Protein AF-A0A3N5QQC7-F1 (afdb_monomer)

pLDDT: mean 82.36, std 19.09, range [36.53, 98.62]

Solvent-accessible surface area (backbone atoms only — not comparable to full-atom values): 7250 Å² total; per-residue (Å²): 137,88,84,80,85,82,81,82,79,80,77,78,78,74,80,71,78,90,60,62,45,80,42,83,47,74,48,78,56,96,93,36,83,43,46,31,35,37,33,32,22,87,81,72,51,94,92,49,96,62,56,75,45,81,44,79,52,59,81,58,32,30,29,72,60,38,50,72,71,66,46,50,58,66,49,16,54,74,70,60,29,33,35,33,22,44,41,56,36,55,63,90,72,36,16,22,70,58,83,83,83,69,95,49,96,64,33,58,84,89,61,72,76,85,117

Mean predicted aligned error: 9.93 Å

Foldseek 3Di:
DDDDDDDDDPDDPPPDDDAAAWDWDWDDDPNDIWIKIKHAANPDDPVDDAAEDEFEDAFQAFRVVSCVVPVVNVVCNVVVHMYIYTFAAAPDGGHDADPPDDPDPGHDPPDHPDD

Secondary structure (DSSP, 8-state):
-PPP---------------SEEEEEEEEETTEEEEEEEEE-TT--TTS---EEEE-PPTTB-HHHHHHHH-HHHHHHHHT-EEEEE--EEETTEEE---SS---TTS-TT--S--

Nearest PDB structures (foldseek):
  9byu-assembly1_A  TM=8.216E-01  e=1.543E-05  Lihuaxuella thermophila
  8daj-assembly1_A  TM=8.256E-01  e=9.706E-05  Lihuaxuella thermophila
  7z2v-assembly1_B  TM=7.321E-01  e=5.217E-03  Lentilactobacillus buchneri
  8jh9-assembly1_A  TM=7.310E-01  e=7.088E-03  Sodiomyces alcalophilus
  4ypv-assembly1_A  TM=7.144E-01  e=1.089E-02  Parvibaculum

Sequence (115 aa):
MSTFPSLLLMAAVASGSLSAGDQMRKISVDGRERSFLVHVPPHYDAGKPTPVVLVFHGAGMNAATTVAFTKMSAKSDEAGFIAVYANGTGLGRFLTFNGGGRKGETSAAGVDDVN

Radius of gyration: 18.57 Å; Cα contacts (8 Å, |Δi|>4): 181; chains: 1; bounding box: 50×53×41 Å

Structure (mmCIF, N/CA/C/O backbone):
data_AF-A0A3N5QQC7-F1
#
_entry.id   AF-A0A3N5QQC7-F1
#
loop_
_atom_site.group_PDB
_atom_site.id
_atom_site.type_symbol
_atom_site.label_atom_id
_atom_site.label_alt_id
_atom_site.label_comp_id
_atom_site.label_asym_id
_atom_site.label_entity_id
_atom_site.label_seq_id
_atom_site.pdbx_PDB_ins_code
_atom_site.Cartn_x
_atom_site.Cartn_y
_atom_site.Cartn_z
_atom_site.occupancy
_atom_site.B_iso_or_equiv
_atom_site.auth_seq_id
_atom_site.auth_comp_id
_atom_site.auth_asym_id
_atom_site.auth_atom_id
_atom_site.pdbx_PDB_model_num
ATOM 1 N N . MET A 1 1 ? 38.491 -41.126 12.322 1.00 48.03 1 MET A N 1
ATOM 2 C CA . MET A 1 1 ? 37.241 -40.772 11.615 1.00 48.03 1 MET A CA 1
ATOM 3 C C . MET A 1 1 ? 36.575 -39.684 12.442 1.00 48.03 1 MET A C 1
ATOM 5 O O . MET A 1 1 ? 36.126 -39.983 13.537 1.00 48.03 1 MET A O 1
ATOM 9 N N . SER A 1 2 ? 36.677 -38.420 12.021 1.00 36.53 2 SER A N 1
ATOM 10 C CA . SER A 1 2 ? 36.222 -37.267 12.814 1.00 36.53 2 SER A CA 1
ATOM 11 C C . SER A 1 2 ? 34.807 -36.877 12.392 1.00 36.53 2 SER A C 1
ATOM 13 O O . SER A 1 2 ? 34.574 -36.593 11.218 1.00 36.53 2 SER A O 1
ATOM 15 N N . THR A 1 3 ? 33.868 -36.905 13.332 1.00 48.69 3 THR A N 1
ATOM 16 C CA . THR A 1 3 ? 32.480 -36.465 13.163 1.00 48.69 3 THR A CA 1
ATOM 17 C C . THR A 1 3 ? 32.368 -34.985 13.526 1.00 48.69 3 THR A C 1
ATOM 19 O O . THR A 1 3 ? 32.628 -34.617 14.669 1.00 48.69 3 THR A O 1
ATOM 22 N N . PHE A 1 4 ? 31.960 -34.138 12.581 1.00 46.75 4 PHE A N 1
ATOM 23 C CA . PHE A 1 4 ? 31.556 -32.757 12.862 1.00 46.75 4 PHE A CA 1
ATOM 24 C C . PHE A 1 4 ? 30.054 -32.730 13.187 1.00 46.75 4 PHE A C 1
ATOM 26 O O . PHE A 1 4 ? 29.269 -33.210 12.366 1.00 46.75 4 PHE A O 1
ATOM 33 N N . PRO A 1 5 ? 29.610 -32.185 14.334 1.00 55.81 5 PRO A N 1
ATOM 34 C CA . PRO A 1 5 ? 28.192 -31.987 14.568 1.00 55.81 5 PRO A CA 1
ATOM 35 C C . PRO A 1 5 ? 27.742 -30.761 13.768 1.00 55.81 5 PRO A C 1
ATOM 37 O O . PRO A 1 5 ? 28.199 -29.641 13.993 1.00 55.81 5 PRO A O 1
ATOM 40 N N . SER A 1 6 ? 26.856 -30.985 12.802 1.00 54.34 6 SER A N 1
ATOM 41 C CA . SER A 1 6 ? 26.202 -29.915 12.057 1.00 54.34 6 SER A CA 1
ATOM 42 C C . SER A 1 6 ? 25.160 -29.265 12.967 1.00 54.34 6 SER A C 1
ATOM 44 O O . SER A 1 6 ? 24.132 -29.868 13.272 1.00 54.34 6 SER A O 1
ATOM 46 N N . LEU A 1 7 ? 25.434 -28.047 13.434 1.00 49.53 7 LEU A N 1
ATOM 47 C CA . LEU A 1 7 ? 24.483 -27.252 14.204 1.00 49.53 7 LEU A CA 1
ATOM 48 C C . LEU A 1 7 ? 23.528 -26.560 13.222 1.00 49.53 7 LEU A C 1
ATOM 50 O O . LEU A 1 7 ? 23.900 -25.601 12.547 1.00 49.53 7 LEU A O 1
ATOM 54 N N . LEU A 1 8 ? 22.305 -27.075 13.104 1.00 51.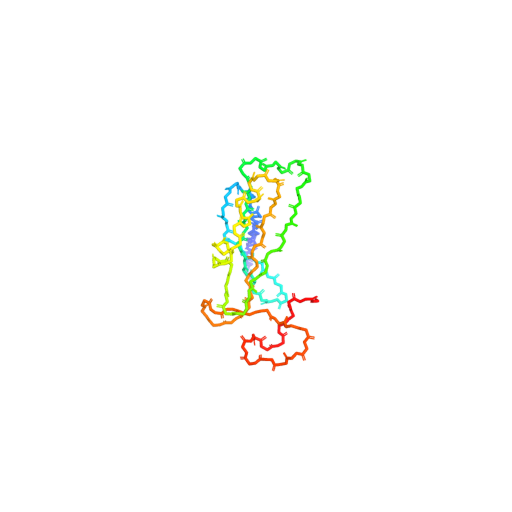56 8 LEU A N 1
ATOM 55 C CA . LEU A 1 8 ? 21.254 -26.449 12.307 1.00 51.56 8 LEU A CA 1
ATOM 56 C C . LEU A 1 8 ? 20.662 -25.277 13.103 1.00 51.56 8 LEU A C 1
ATOM 58 O O . LEU A 1 8 ? 19.917 -25.479 14.060 1.00 51.56 8 LEU A O 1
ATOM 62 N N . LEU A 1 9 ? 21.003 -24.047 12.719 1.00 47.34 9 LEU A N 1
ATOM 63 C CA . LEU A 1 9 ? 20.392 -22.844 13.278 1.00 47.34 9 LEU A CA 1
ATOM 64 C C . LEU A 1 9 ? 19.033 -22.621 12.594 1.00 47.34 9 LEU A C 1
ATOM 66 O O . LEU A 1 9 ? 18.961 -22.105 11.481 1.00 47.34 9 LEU A O 1
ATOM 70 N N . MET A 1 10 ? 17.946 -23.031 13.247 1.00 48.47 10 MET A N 1
ATOM 71 C CA . MET A 1 10 ? 16.591 -22.636 12.853 1.00 48.47 10 MET A CA 1
ATOM 72 C C . MET A 1 10 ? 16.387 -21.165 13.227 1.00 48.47 10 MET A C 1
ATOM 74 O O . MET A 1 10 ? 16.095 -20.838 14.376 1.00 48.47 10 MET A O 1
ATOM 78 N N . ALA A 1 11 ? 16.563 -20.263 12.263 1.00 53.09 11 ALA A N 1
ATOM 79 C CA . ALA A 1 11 ? 16.121 -18.885 12.411 1.00 53.09 11 ALA A CA 1
ATOM 80 C C . ALA A 1 11 ? 14.586 -18.865 12.380 1.00 53.09 11 ALA A C 1
ATOM 82 O O . ALA A 1 11 ? 13.971 -19.064 11.333 1.00 53.09 11 ALA A O 1
ATOM 83 N N . ALA A 1 12 ? 13.959 -18.644 13.536 1.00 51.16 12 ALA A N 1
ATOM 84 C CA . ALA A 1 12 ? 12.540 -18.332 13.596 1.00 51.16 12 ALA A CA 1
ATOM 85 C C . ALA A 1 12 ? 12.310 -17.003 12.863 1.00 51.16 12 ALA A C 1
ATOM 87 O O . ALA A 1 12 ? 12.774 -15.949 13.302 1.00 51.16 12 ALA A O 1
ATOM 88 N N . VAL A 1 13 ? 11.612 -17.047 11.729 1.00 48.19 13 VAL A N 1
ATOM 89 C CA . VAL A 1 13 ? 11.155 -15.835 11.048 1.00 48.19 13 VAL A CA 1
ATOM 90 C C . VAL A 1 13 ? 10.025 -15.265 11.894 1.00 48.19 13 VAL A C 1
ATOM 92 O O . VAL A 1 13 ? 8.892 -15.736 11.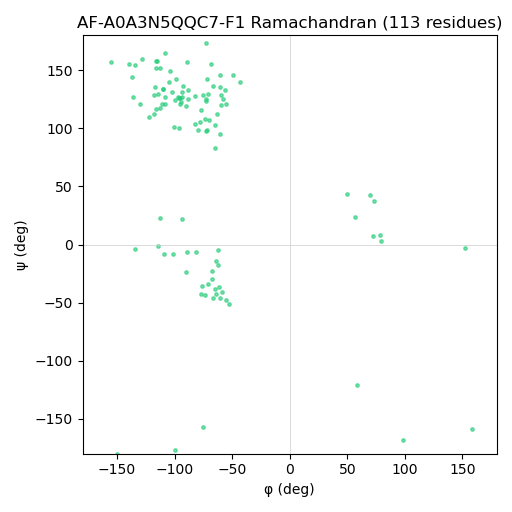838 1.00 48.19 13 VAL A O 1
ATOM 95 N N . ALA A 1 14 ? 10.334 -14.277 12.730 1.00 48.16 14 ALA A N 1
ATOM 96 C CA . ALA A 1 14 ? 9.306 -13.514 13.413 1.00 48.16 14 ALA A CA 1
ATOM 97 C C . ALA A 1 14 ? 8.511 -12.740 12.352 1.00 48.16 14 ALA A C 1
ATOM 99 O O . ALA A 1 14 ? 8.971 -11.722 11.830 1.00 48.16 14 ALA A O 1
ATOM 100 N N . SER A 1 15 ? 7.316 -13.220 12.011 1.00 56.34 15 SER A N 1
ATOM 101 C CA . SER A 1 15 ? 6.311 -12.407 11.332 1.00 56.34 15 SER A CA 1
ATOM 102 C C . SER A 1 15 ? 5.983 -11.236 12.258 1.00 56.34 15 SER A C 1
ATOM 104 O O . SER A 1 15 ? 5.226 -11.381 13.213 1.00 56.34 15 SER A O 1
ATOM 106 N N . GLY A 1 16 ? 6.645 -10.095 12.048 1.00 61.97 16 GLY A N 1
ATOM 107 C CA . GLY A 1 16 ? 6.524 -8.948 12.943 1.00 61.97 16 GLY A CA 1
ATOM 108 C C . GLY A 1 16 ? 5.072 -8.495 13.040 1.00 61.97 16 GLY A C 1
ATOM 109 O O . GLY A 1 16 ? 4.470 -8.204 12.003 1.00 61.97 16 GLY A O 1
ATOM 110 N N . SER A 1 17 ? 4.550 -8.419 14.269 1.00 74.38 17 SER A N 1
ATOM 111 C CA . SER A 1 17 ? 3.214 -7.906 14.587 1.00 74.38 17 SER A CA 1
ATOM 112 C C . SER A 1 17 ? 2.918 -6.627 13.805 1.00 74.38 17 SER A C 1
ATOM 114 O O . SER A 1 17 ? 3.792 -5.771 13.642 1.00 74.38 17 SER A O 1
ATOM 116 N N . LEU A 1 18 ? 1.689 -6.494 13.312 1.00 82.25 18 LEU A N 1
ATOM 117 C CA . LEU A 1 18 ? 1.194 -5.220 12.806 1.00 82.25 18 LEU A CA 1
ATOM 118 C C . LEU A 1 18 ? 0.941 -4.312 14.011 1.00 82.25 18 LEU A C 1
ATOM 120 O O . LEU A 1 18 ? 0.257 -4.704 14.955 1.00 82.25 18 LEU A O 1
ATOM 124 N N . SER A 1 19 ? 1.542 -3.130 13.996 1.00 89.69 19 SER A N 1
ATOM 125 C CA . SER A 1 19 ? 1.286 -2.064 14.963 1.00 89.69 19 SER A CA 1
ATOM 126 C C . SER A 1 19 ? 0.694 -0.881 14.217 1.00 89.69 19 SER A C 1
ATOM 128 O O . SER A 1 19 ? 1.012 -0.703 13.042 1.00 89.69 19 SER A O 1
ATOM 130 N N . ALA A 1 20 ? -0.113 -0.069 14.900 1.00 95.69 20 ALA A N 1
ATOM 131 C CA . ALA A 1 20 ? -0.641 1.170 14.341 1.00 95.69 20 ALA A CA 1
ATOM 132 C C . ALA A 1 20 ? 0.459 2.037 13.697 1.00 95.69 20 ALA A C 1
ATOM 134 O O . ALA A 1 20 ? 1.597 2.077 14.181 1.00 95.69 20 ALA A O 1
ATOM 135 N N . GLY A 1 21 ? 0.093 2.742 12.628 1.00 96.62 21 GLY A N 1
ATOM 136 C CA . GLY A 1 21 ? 0.976 3.590 11.835 1.00 96.62 21 GLY A CA 1
ATOM 137 C C . GLY A 1 21 ? 1.509 2.926 10.566 1.00 96.62 21 GLY A C 1
ATOM 138 O O . GLY A 1 21 ? 1.040 1.872 10.130 1.00 96.62 21 GLY A O 1
ATOM 139 N N . ASP A 1 22 ? 2.495 3.591 9.965 1.00 97.25 22 ASP A N 1
ATOM 140 C CA . ASP A 1 22 ? 3.056 3.227 8.666 1.00 97.25 22 ASP A CA 1
ATOM 141 C C . ASP A 1 22 ? 4.282 2.327 8.822 1.00 97.25 22 ASP A C 1
ATOM 143 O O . ASP A 1 22 ? 5.220 2.634 9.561 1.00 97.25 22 ASP A O 1
ATOM 147 N N . GLN A 1 23 ? 4.312 1.223 8.079 1.00 96.12 23 GLN A N 1
ATOM 148 C CA . GLN A 1 23 ? 5.433 0.291 8.074 1.00 96.12 23 GLN A CA 1
ATOM 149 C C . GLN A 1 23 ? 5.771 -0.126 6.645 1.00 96.12 23 GLN A C 1
ATOM 151 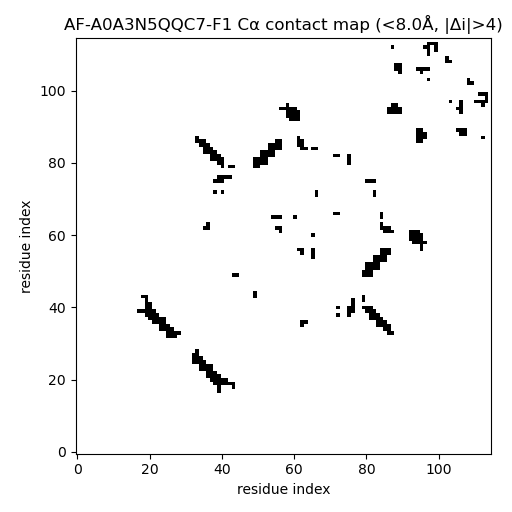O O . GLN A 1 23 ? 4.925 -0.633 5.910 1.00 96.12 23 GLN A O 1
ATOM 156 N N . MET A 1 24 ? 7.039 0.021 6.258 1.00 96.00 24 MET A N 1
ATOM 157 C CA . MET A 1 24 ? 7.534 -0.619 5.042 1.00 96.00 24 MET A CA 1
ATOM 158 C C . MET A 1 24 ? 7.725 -2.110 5.295 1.00 96.00 24 MET A C 1
ATOM 160 O O . MET A 1 24 ? 8.392 -2.520 6.246 1.00 96.00 24 MET A O 1
ATOM 164 N N . ARG A 1 25 ? 7.148 -2.925 4.420 1.00 95.31 25 ARG A N 1
ATOM 165 C CA . ARG A 1 25 ? 7.222 -4.382 4.470 1.00 95.31 25 ARG A CA 1
ATOM 166 C C . ARG A 1 25 ? 7.667 -4.920 3.118 1.00 95.31 25 ARG A C 1
ATOM 168 O O . ARG A 1 25 ? 7.594 -4.243 2.090 1.00 95.31 25 ARG A O 1
ATOM 175 N N . LYS A 1 26 ? 8.176 -6.14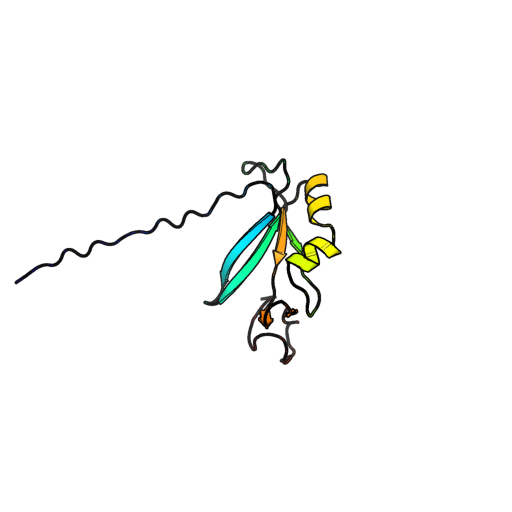6 3.154 1.00 95.00 26 LYS A N 1
ATOM 176 C CA . LYS A 1 26 ? 8.679 -6.872 1.996 1.00 95.00 26 LYS A CA 1
ATOM 177 C C . LYS A 1 26 ? 8.206 -8.315 2.061 1.00 95.00 26 LYS A C 1
ATOM 179 O O . LYS A 1 26 ? 8.144 -8.888 3.147 1.00 95.00 26 LYS A O 1
ATOM 184 N N . ILE A 1 27 ? 7.900 -8.887 0.907 1.00 93.12 27 ILE A N 1
ATOM 185 C CA . ILE A 1 27 ? 7.587 -10.308 0.734 1.00 93.12 27 ILE A CA 1
ATOM 186 C C . ILE A 1 27 ? 8.347 -10.845 -0.475 1.00 93.12 27 ILE A C 1
ATOM 188 O O . ILE A 1 27 ? 8.687 -10.086 -1.381 1.00 93.12 27 ILE A O 1
ATOM 192 N N . SER A 1 28 ? 8.621 -12.146 -0.490 1.00 92.69 28 SER A N 1
ATOM 193 C CA . SER A 1 28 ? 9.149 -12.820 -1.679 1.00 92.69 28 SER A CA 1
ATOM 194 C C . SER A 1 28 ? 8.000 -13.449 -2.457 1.00 92.69 28 SER A C 1
ATOM 196 O O . SER A 1 28 ? 7.237 -14.223 -1.887 1.00 92.69 28 SER A O 1
ATOM 198 N N . VAL A 1 29 ? 7.895 -13.123 -3.744 1.00 87.19 29 VAL A N 1
ATOM 199 C CA . VAL A 1 29 ? 6.937 -13.708 -4.696 1.00 87.19 29 VAL A CA 1
ATOM 200 C C . VAL A 1 29 ? 7.739 -14.132 -5.921 1.00 87.19 29 VAL A C 1
ATOM 202 O O . VAL A 1 29 ? 8.452 -13.306 -6.490 1.00 87.19 29 VAL A O 1
ATOM 205 N N . ASP A 1 30 ? 7.707 -15.420 -6.265 1.00 86.75 30 ASP A N 1
ATOM 206 C CA . ASP A 1 30 ? 8.446 -16.013 -7.394 1.00 86.75 30 ASP A CA 1
ATOM 207 C C . ASP A 1 30 ? 9.938 -15.648 -7.437 1.00 86.75 30 ASP A C 1
ATOM 209 O O . ASP A 1 30 ? 10.505 -15.281 -8.467 1.00 86.75 30 ASP A O 1
ATOM 213 N N . GLY A 1 31 ? 10.591 -15.693 -6.272 1.00 86.94 31 GLY A N 1
ATOM 214 C CA . GLY A 1 31 ? 12.014 -15.363 -6.139 1.00 86.94 31 GLY A CA 1
ATOM 215 C C . GLY A 1 31 ? 12.340 -13.869 -6.266 1.00 86.94 31 GLY A C 1
ATOM 216 O O . GLY A 1 31 ? 13.515 -13.503 -6.279 1.00 86.94 31 GLY A O 1
ATOM 217 N N . ARG A 1 32 ? 11.331 -12.992 -6.331 1.00 83.75 32 ARG A N 1
ATOM 218 C CA . ARG A 1 32 ? 11.489 -11.534 -6.355 1.00 83.75 32 ARG A CA 1
ATOM 219 C C . ARG A 1 32 ? 10.995 -10.909 -5.059 1.00 83.75 32 ARG A C 1
ATOM 221 O O . ARG A 1 32 ? 9.887 -11.174 -4.601 1.00 83.75 32 ARG A O 1
ATOM 228 N N . GLU A 1 33 ? 11.794 -10.003 -4.508 1.00 90.62 33 GLU A N 1
ATOM 229 C CA . GLU A 1 33 ? 11.360 -9.166 -3.395 1.00 90.62 33 GLU A CA 1
ATOM 230 C C . GLU A 1 33 ? 10.357 -8.109 -3.885 1.00 90.62 33 GLU A C 1
ATOM 232 O O . GLU A 1 33 ? 10.644 -7.322 -4.791 1.00 90.62 33 GLU A O 1
ATOM 237 N N . ARG A 1 34 ? 9.172 -8.089 -3.280 1.00 91.38 34 ARG A N 1
ATOM 238 C CA . ARG A 1 34 ? 8.133 -7.075 -3.476 1.00 91.38 34 ARG A CA 1
ATOM 239 C C . ARG A 1 34 ? 8.030 -6.244 -2.214 1.00 91.38 34 ARG A C 1
ATOM 241 O O . ARG A 1 34 ? 8.001 -6.800 -1.120 1.00 91.38 34 ARG A O 1
ATOM 248 N N . SER A 1 35 ? 7.975 -4.925 -2.360 1.00 95.31 35 SER A N 1
ATOM 249 C CA . SER A 1 35 ? 7.850 -4.006 -1.228 1.00 95.31 35 SER A CA 1
ATOM 250 C C . SER A 1 35 ? 6.504 -3.297 -1.245 1.00 95.31 35 SER A C 1
ATOM 252 O O . SER A 1 35 ? 5.905 -3.092 -2.298 1.00 95.31 35 SER A O 1
ATOM 254 N N . PHE A 1 36 ? 6.027 -2.922 -0.069 1.00 97.12 36 PHE A N 1
ATOM 255 C CA . PHE A 1 36 ? 4.800 -2.158 0.096 1.00 97.12 36 PHE A CA 1
ATOM 256 C C . PHE A 1 36 ? 4.846 -1.394 1.415 1.00 97.12 36 PHE A C 1
ATOM 258 O O . PHE A 1 36 ? 5.569 -1.774 2.341 1.00 97.12 36 PHE A O 1
ATOM 265 N N . LEU A 1 37 ? 4.069 -0.320 1.495 1.00 98.12 37 LEU A N 1
ATOM 266 C CA . LEU A 1 37 ? 3.787 0.364 2.750 1.00 98.12 37 LEU A CA 1
ATOM 267 C C . LEU A 1 37 ? 2.447 -0.147 3.269 1.00 98.12 37 LEU A C 1
ATOM 269 O O . LEU A 1 37 ? 1.457 -0.114 2.544 1.00 98.12 37 LEU A O 1
ATOM 273 N N . VAL A 1 38 ? 2.408 -0.615 4.510 1.00 98.12 38 VAL A N 1
ATOM 274 C CA . VAL A 1 38 ? 1.155 -0.890 5.216 1.00 98.12 38 VAL A CA 1
ATOM 275 C C . VAL A 1 38 ? 0.892 0.239 6.197 1.00 98.12 38 VAL A C 1
ATOM 277 O O . VAL A 1 38 ? 1.789 0.623 6.942 1.00 98.12 38 VAL A O 1
ATOM 280 N N . HIS A 1 39 ? -0.322 0.767 6.176 1.00 98.50 39 HIS A N 1
ATOM 281 C CA . HIS A 1 39 ? -0.824 1.696 7.169 1.00 98.50 39 HIS A CA 1
ATOM 282 C C . HIS A 1 39 ? -1.903 0.988 7.990 1.00 98.50 39 HIS A C 1
ATOM 284 O O . HIS A 1 39 ? -2.895 0.491 7.445 1.00 98.50 39 HIS A O 1
ATOM 290 N N . VAL A 1 40 ? -1.671 0.917 9.297 1.00 98.19 40 VAL A N 1
ATOM 291 C CA . VAL A 1 40 ? -2.550 0.267 10.271 1.00 98.19 40 VAL A CA 1
ATOM 292 C C . VAL A 1 40 ? -3.230 1.353 11.114 1.00 98.19 40 VAL A C 1
ATOM 294 O O . VAL A 1 40 ? -2.515 2.169 11.703 1.00 98.19 40 VAL A O 1
ATOM 297 N N . PRO A 1 41 ? -4.569 1.369 11.228 1.00 97.81 41 PRO A N 1
ATOM 298 C CA . PRO A 1 41 ? -5.270 2.418 11.964 1.00 97.81 41 PRO A CA 1
ATOM 299 C C . PRO A 1 41 ? -5.002 2.335 13.484 1.00 97.81 41 PRO A C 1
ATOM 301 O O . PRO A 1 41 ? -4.718 1.250 14.006 1.00 97.81 41 PRO A O 1
ATOM 304 N N . PRO A 1 42 ? -5.135 3.444 14.243 1.00 96.50 42 PRO A N 1
ATOM 305 C CA . PRO A 1 42 ? -4.792 3.537 15.670 1.00 96.50 42 PRO A CA 1
ATOM 306 C C . PRO A 1 42 ? -5.596 2.610 16.594 1.00 96.50 42 PRO A C 1
ATOM 308 O O . PRO A 1 42 ? -5.171 2.350 17.718 1.00 96.50 42 PRO A O 1
ATOM 311 N N . HIS A 1 43 ? -6.738 2.095 16.132 1.00 92.06 43 HIS A N 1
ATOM 312 C CA . HIS A 1 43 ? -7.620 1.198 16.888 1.00 92.06 43 HIS A CA 1
ATOM 313 C C . HIS A 1 43 ? -7.675 -0.222 16.309 1.00 92.06 43 HIS A C 1
ATOM 315 O O . HIS A 1 43 ? -8.650 -0.942 16.527 1.00 92.06 43 HIS A O 1
ATOM 321 N N . TYR A 1 44 ? -6.647 -0.622 15.555 1.00 95.44 44 TYR A N 1
ATOM 322 C CA . TYR A 1 44 ? -6.535 -1.980 15.036 1.00 95.44 44 TYR A CA 1
ATOM 323 C C . TYR A 1 44 ? -6.510 -3.018 16.168 1.00 95.44 44 TYR A C 1
ATOM 325 O O . TYR A 1 44 ? -5.710 -2.935 17.100 1.00 95.44 44 TYR A O 1
ATOM 333 N N . ASP A 1 45 ? -7.377 -4.020 16.044 1.00 92.69 45 ASP A N 1
ATOM 334 C CA . ASP A 1 45 ? -7.503 -5.156 16.951 1.00 92.69 45 ASP A CA 1
ATOM 335 C C . ASP A 1 45 ? -7.290 -6.440 16.145 1.00 92.69 45 ASP A C 1
ATOM 337 O O . ASP A 1 45 ? -8.133 -6.826 15.335 1.00 92.69 45 ASP A O 1
ATOM 341 N N . ALA A 1 46 ? -6.160 -7.114 16.376 1.00 91.25 46 ALA A N 1
ATOM 342 C CA . ALA A 1 46 ? -5.812 -8.348 15.675 1.00 91.25 46 ALA A CA 1
ATOM 343 C C . ALA A 1 46 ? -6.785 -9.513 15.960 1.00 91.25 46 ALA A C 1
ATOM 345 O O . ALA A 1 46 ? -6.763 -10.510 15.239 1.00 91.25 46 ALA A O 1
ATOM 346 N N . GLY A 1 47 ? -7.636 -9.402 16.988 1.00 94.25 47 GLY A N 1
ATOM 347 C CA . GLY A 1 47 ? -8.698 -10.362 17.289 1.00 94.25 47 GLY A CA 1
ATOM 348 C C . GLY A 1 47 ? -9.974 -10.172 16.462 1.00 94.25 47 GLY A C 1
ATOM 349 O O . GLY A 1 47 ? -10.876 -11.008 16.550 1.00 94.25 47 GLY A O 1
ATOM 350 N N . LYS A 1 48 ? -10.078 -9.101 15.661 1.00 93.62 48 LYS A N 1
ATOM 351 C CA . LYS A 1 48 ? -11.259 -8.791 14.842 1.00 93.62 48 LYS A CA 1
ATOM 352 C C . LYS A 1 48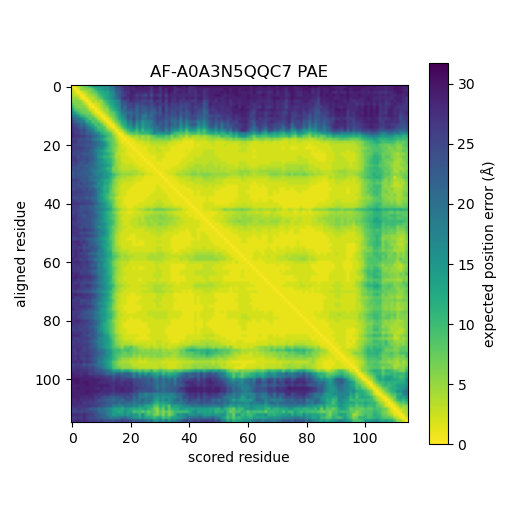 ? -10.920 -8.801 13.349 1.00 93.62 48 LYS A C 1
ATOM 354 O O . LYS A 1 48 ? -9.923 -8.197 12.944 1.00 93.62 48 LYS A O 1
ATOM 359 N N . PRO A 1 49 ? -11.758 -9.422 12.495 1.00 95.25 49 PRO A N 1
ATOM 360 C CA . PRO A 1 49 ? -11.607 -9.303 11.050 1.00 95.25 49 PRO A CA 1
ATOM 361 C C . PRO A 1 49 ? -11.611 -7.831 10.630 1.00 95.25 49 PRO A C 1
ATOM 363 O O . PRO A 1 49 ? -12.574 -7.111 10.886 1.00 95.25 49 PRO A O 1
ATOM 366 N N . THR A 1 50 ? -10.528 -7.394 9.990 1.00 96.06 50 THR A N 1
ATOM 367 C CA . THR A 1 50 ? -10.341 -6.010 9.542 1.00 96.06 50 THR A CA 1
ATOM 368 C C . THR A 1 50 ? -10.216 -5.998 8.016 1.00 96.06 50 THR A C 1
ATOM 370 O O . THR A 1 50 ? -9.403 -6.762 7.487 1.00 96.06 50 THR A O 1
ATOM 373 N N . PRO A 1 51 ? -10.992 -5.175 7.282 1.00 97.75 51 PRO A N 1
ATOM 374 C CA . PRO A 1 51 ? -10.863 -5.078 5.833 1.00 97.75 51 PRO A CA 1
ATOM 375 C C . PRO A 1 51 ? -9.466 -4.611 5.424 1.00 97.75 51 PRO A C 1
ATOM 377 O O . PRO A 1 51 ? -8.863 -3.770 6.091 1.00 97.75 51 PRO A O 1
ATOM 380 N N . VAL A 1 52 ? -8.979 -5.112 4.292 1.00 97.94 52 VAL A N 1
ATOM 381 C CA . VAL A 1 52 ? -7.734 -4.653 3.672 1.00 97.94 52 VAL A CA 1
ATOM 382 C C . VAL A 1 52 ? -8.070 -3.998 2.340 1.00 97.94 52 VAL A C 1
ATOM 384 O O . VAL A 1 52 ? -8.767 -4.584 1.514 1.00 97.94 52 VAL A O 1
ATOM 387 N N . VAL A 1 53 ? -7.552 -2.793 2.127 1.00 98.31 53 VAL A N 1
ATOM 388 C CA . VAL A 1 53 ? -7.673 -2.055 0.869 1.00 98.31 53 VAL A CA 1
ATOM 389 C C . VAL A 1 53 ? -6.295 -1.952 0.232 1.00 98.31 53 VAL A C 1
ATOM 391 O O . VAL A 1 53 ? -5.382 -1.347 0.796 1.00 98.31 53 VAL A O 1
ATOM 394 N N . LEU A 1 54 ? -6.147 -2.538 -0.956 1.00 97.69 54 LEU A N 1
ATOM 395 C CA . LEU A 1 54 ? -4.946 -2.384 -1.772 1.00 97.69 54 LEU A CA 1
ATOM 396 C C . LEU A 1 54 ? -5.026 -1.071 -2.556 1.00 97.69 54 LEU A C 1
ATOM 398 O O . LEU A 1 54 ? -6.008 -0.810 -3.251 1.00 97.69 54 LEU A O 1
ATOM 402 N N . VAL A 1 55 ? -3.987 -0.250 -2.451 1.00 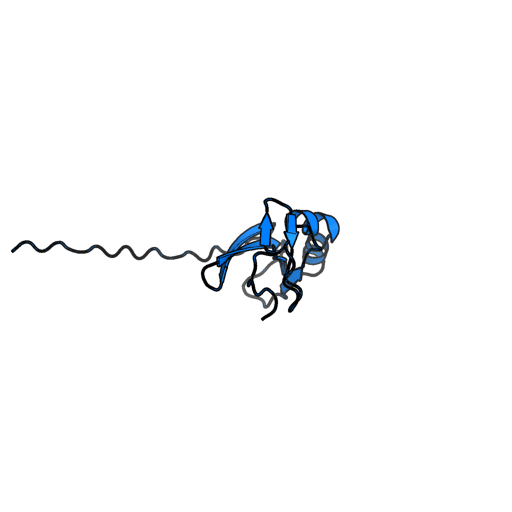97.81 55 VAL A N 1
ATOM 403 C CA . VAL A 1 55 ? -3.892 1.060 -3.094 1.00 97.81 55 VAL A CA 1
ATOM 404 C C . VAL A 1 55 ? -2.739 1.031 -4.090 1.00 97.81 55 VAL A C 1
ATOM 406 O O . VAL A 1 55 ? -1.575 0.879 -3.717 1.00 97.81 55 VAL A O 1
ATOM 409 N N . PHE A 1 56 ? -3.071 1.194 -5.368 1.00 95.50 56 PHE A N 1
ATOM 410 C CA . PHE A 1 56 ? -2.112 1.145 -6.466 1.00 95.50 56 PHE A CA 1
ATOM 411 C C . PHE A 1 56 ? -1.814 2.544 -6.995 1.00 95.50 56 PHE A C 1
ATOM 413 O O . PHE A 1 56 ? -2.695 3.394 -7.122 1.00 95.50 56 PHE A O 1
ATOM 420 N N . HIS A 1 57 ? -0.545 2.775 -7.302 1.00 95.06 57 HIS A N 1
ATOM 421 C CA . HIS A 1 57 ? -0.050 4.042 -7.814 1.00 95.06 57 HIS A CA 1
ATOM 422 C C . HIS A 1 57 ? -0.107 4.117 -9.346 1.00 95.06 57 HIS A C 1
ATOM 424 O O . HIS A 1 57 ? -0.073 3.098 -10.035 1.00 95.06 57 HIS A O 1
ATOM 430 N N . GLY A 1 58 ? -0.133 5.336 -9.893 1.00 91.25 58 GLY A N 1
ATOM 431 C CA . GLY A 1 58 ? 0.008 5.567 -11.335 1.00 91.25 58 GLY A CA 1
ATOM 432 C C . GLY A 1 58 ? 1.437 5.333 -11.845 1.00 91.25 58 GLY A C 1
ATOM 433 O O . GLY A 1 58 ? 2.367 5.119 -11.068 1.00 91.25 58 GLY A O 1
ATOM 434 N N . ALA A 1 59 ? 1.648 5.390 -13.161 1.00 90.31 59 ALA A N 1
ATOM 435 C CA . ALA A 1 59 ? 2.981 5.214 -13.743 1.00 90.31 59 ALA A CA 1
ATOM 436 C C . ALA A 1 59 ? 3.980 6.280 -13.244 1.00 90.31 59 ALA A C 1
ATOM 438 O O . ALA A 1 59 ? 3.660 7.466 -13.185 1.00 90.31 59 ALA A O 1
ATOM 439 N N . GLY A 1 60 ? 5.197 5.859 -12.890 1.00 90.12 60 GLY A N 1
ATOM 440 C CA . GLY A 1 60 ? 6.259 6.739 -12.391 1.00 90.12 60 GLY A CA 1
ATOM 441 C C . GLY A 1 60 ? 6.123 7.132 -10.915 1.00 90.12 60 GLY A C 1
ATOM 442 O O . GLY A 1 60 ? 6.941 7.904 -10.416 1.00 90.12 60 GLY A O 1
ATOM 443 N N . MET A 1 61 ? 5.120 6.609 -10.209 1.00 94.38 61 MET A N 1
ATOM 444 C CA . MET A 1 61 ? 4.911 6.832 -8.776 1.00 94.38 61 MET A CA 1
ATOM 445 C C . MET A 1 61 ? 5.438 5.654 -7.942 1.00 94.38 61 MET A C 1
ATOM 447 O O . MET A 1 61 ? 6.061 4.735 -8.468 1.00 94.38 61 MET A O 1
ATOM 451 N N . ASN A 1 62 ? 5.236 5.720 -6.626 1.00 96.19 62 ASN A N 1
ATOM 452 C CA . ASN A 1 62 ? 5.540 4.661 -5.669 1.00 96.19 62 ASN A CA 1
ATOM 453 C C . ASN A 1 62 ? 4.565 4.741 -4.476 1.00 96.19 62 ASN A C 1
ATOM 455 O O . ASN A 1 62 ? 3.691 5.615 -4.422 1.00 96.19 62 ASN A O 1
ATOM 459 N N . ALA A 1 63 ? 4.709 3.840 -3.506 1.00 97.19 63 ALA A N 1
ATOM 460 C CA . ALA A 1 63 ? 3.875 3.782 -2.310 1.00 97.19 63 ALA A CA 1
ATOM 461 C C . ALA A 1 63 ? 3.855 5.115 -1.542 1.00 97.19 63 ALA A C 1
ATOM 463 O O . ALA A 1 63 ? 2.783 5.635 -1.244 1.00 97.19 63 ALA A O 1
ATOM 464 N N . ALA A 1 64 ? 5.022 5.722 -1.293 1.00 96.25 64 ALA A N 1
ATOM 465 C CA . ALA A 1 64 ? 5.128 6.954 -0.511 1.00 96.25 64 ALA A CA 1
ATOM 466 C C . ALA A 1 64 ? 4.429 8.146 -1.187 1.00 96.25 64 ALA A C 1
ATOM 468 O O . ALA A 1 64 ? 3.703 8.898 -0.532 1.00 96.25 64 ALA A O 1
ATOM 469 N N . THR A 1 65 ? 4.584 8.311 -2.505 1.00 96.69 65 THR A N 1
ATOM 470 C CA . THR A 1 65 ? 3.871 9.379 -3.227 1.00 96.69 65 THR A CA 1
ATOM 471 C C . THR A 1 65 ? 2.362 9.139 -3.254 1.00 96.69 65 THR A C 1
ATOM 473 O O . THR A 1 65 ? 1.584 10.090 -3.235 1.00 96.69 65 THR A O 1
ATOM 476 N N . THR A 1 66 ? 1.935 7.879 -3.226 1.00 97.62 66 THR A N 1
ATOM 477 C CA . THR A 1 66 ? 0.515 7.496 -3.254 1.00 97.62 66 THR A CA 1
ATOM 478 C C . THR A 1 66 ? -0.176 7.699 -1.916 1.00 97.62 66 THR A C 1
ATOM 480 O O . THR A 1 66 ? -1.317 8.164 -1.901 1.00 97.62 66 THR A O 1
ATOM 483 N N . VAL A 1 67 ? 0.519 7.460 -0.798 1.00 97.75 67 VAL A N 1
ATOM 484 C CA . VAL A 1 67 ? 0.059 7.873 0.541 1.00 97.75 67 VAL A CA 1
ATOM 485 C C . VAL A 1 67 ? -0.271 9.367 0.534 1.00 97.75 67 VAL A C 1
ATOM 487 O O . VAL A 1 67 ? -1.379 9.776 0.891 1.00 97.75 67 VAL A O 1
ATOM 490 N N . ALA A 1 68 ? 0.666 10.191 0.050 1.00 95.50 68 ALA A N 1
ATOM 491 C CA . ALA A 1 68 ? 0.501 11.641 0.021 1.00 95.50 68 ALA A CA 1
ATOM 492 C C . ALA A 1 68 ? -0.639 12.099 -0.905 1.00 95.50 68 ALA A C 1
ATOM 494 O O . ALA A 1 68 ? -1.352 13.044 -0.551 1.00 95.50 68 ALA A O 1
ATOM 495 N N . PHE A 1 69 ? -0.805 11.442 -2.056 1.00 96.06 69 PHE A N 1
ATOM 496 C CA . PHE A 1 69 ? -1.764 11.815 -3.097 1.00 96.06 69 PHE A CA 1
ATOM 497 C C . PHE A 1 69 ? -3.208 11.417 -2.766 1.00 96.06 69 PHE A C 1
ATOM 499 O O . PHE A 1 69 ? -4.125 12.204 -2.972 1.00 96.06 69 PHE A O 1
ATOM 506 N N . THR A 1 70 ? -3.416 10.211 -2.232 1.00 97.19 70 THR A N 1
ATOM 507 C CA . THR A 1 70 ? -4.763 9.631 -2.062 1.00 97.19 70 THR A CA 1
ATOM 508 C C . THR A 1 70 ? -5.420 9.963 -0.729 1.00 97.19 70 THR A C 1
ATOM 510 O O . THR A 1 70 ? -6.641 9.892 -0.624 1.00 97.19 70 THR A O 1
ATOM 513 N N . LYS A 1 71 ? -4.624 10.284 0.302 1.00 97.38 71 LYS A N 1
ATOM 514 C CA . LYS A 1 71 ? -5.089 10.432 1.694 1.00 97.38 71 LYS A CA 1
ATOM 515 C C . LYS A 1 71 ? -5.789 9.183 2.247 1.00 97.38 71 LYS A C 1
ATOM 517 O O . LYS A 1 71 ? -6.547 9.279 3.210 1.00 97.38 71 LYS A O 1
ATOM 522 N N . MET A 1 72 ? -5.505 8.006 1.686 1.00 98.31 72 MET A N 1
ATOM 523 C CA . MET A 1 72 ? -6.187 6.775 2.086 1.00 98.31 72 MET A CA 1
ATOM 524 C C . MET A 1 72 ? -5.846 6.337 3.516 1.00 98.31 72 MET A C 1
ATOM 526 O O . MET A 1 72 ? -6.662 5.679 4.145 1.00 98.31 72 MET A O 1
ATOM 530 N N . SER A 1 73 ? -4.705 6.767 4.069 1.00 98.44 73 SER A N 1
ATOM 531 C CA . SER A 1 73 ? -4.344 6.524 5.472 1.00 98.44 73 SER A CA 1
ATOM 532 C C . SER A 1 73 ? -5.283 7.266 6.422 1.00 98.44 73 SER A C 1
ATOM 534 O O . SER A 1 73 ? -5.863 6.662 7.310 1.00 98.44 73 SER A O 1
ATOM 536 N N . ALA A 1 74 ? -5.565 8.546 6.153 1.00 98.38 74 ALA A N 1
ATOM 537 C CA . ALA A 1 74 ? -6.543 9.292 6.944 1.00 98.38 74 ALA A CA 1
ATOM 538 C C . ALA A 1 74 ? -7.945 8.666 6.849 1.00 98.38 74 ALA A C 1
ATOM 540 O O . ALA A 1 74 ? -8.677 8.617 7.834 1.00 98.38 74 ALA A O 1
ATOM 541 N N . LYS A 1 75 ? -8.315 8.138 5.670 1.00 98.56 75 LYS A N 1
ATOM 542 C CA . LYS A 1 75 ? -9.591 7.431 5.519 1.00 98.56 75 LYS A CA 1
ATOM 543 C C . LYS A 1 75 ? -9.605 6.074 6.232 1.00 98.56 75 LYS A C 1
ATOM 545 O O . LYS A 1 75 ? -10.645 5.680 6.748 1.00 98.56 75 LYS A O 1
ATOM 550 N N . SER A 1 76 ? -8.468 5.387 6.271 1.00 98.62 76 SER A N 1
ATOM 551 C CA . SER A 1 76 ? -8.247 4.161 7.043 1.00 98.62 76 SER A CA 1
ATOM 552 C C . SER A 1 76 ? -8.436 4.411 8.536 1.00 98.62 76 SER A C 1
ATOM 554 O O . SER A 1 76 ? -9.176 3.670 9.180 1.00 98.62 76 SER A O 1
ATOM 556 N N . ASP A 1 77 ? -7.854 5.490 9.064 1.00 98.56 77 ASP A N 1
ATOM 557 C CA . ASP A 1 77 ? -8.023 5.890 10.464 1.00 98.56 77 ASP A CA 1
ATOM 558 C C . ASP A 1 77 ? -9.497 6.141 10.818 1.00 98.56 77 ASP A C 1
ATOM 560 O O . ASP A 1 77 ? -9.958 5.732 11.881 1.00 98.56 77 ASP A O 1
ATOM 564 N N . GLU A 1 78 ? -10.251 6.777 9.916 1.00 98.19 78 GLU A N 1
ATOM 565 C CA . GLU A 1 78 ? -11.674 7.086 10.110 1.00 98.19 78 GLU A CA 1
ATOM 566 C C . GLU A 1 78 ? -12.580 5.847 9.988 1.00 98.19 78 GLU A C 1
ATOM 568 O O . GLU A 1 78 ? -13.521 5.682 10.763 1.00 98.19 78 GLU A O 1
ATOM 573 N N . ALA A 1 79 ? -12.333 4.991 8.992 1.00 97.88 79 ALA A N 1
ATOM 574 C CA . ALA A 1 79 ? -13.236 3.900 8.618 1.00 97.88 79 ALA A CA 1
ATOM 575 C C . ALA A 1 79 ? -12.809 2.517 9.138 1.00 97.88 79 ALA A C 1
ATOM 577 O O . ALA A 1 79 ? -13.572 1.560 9.011 1.00 97.88 79 ALA A O 1
ATOM 578 N N . GLY A 1 80 ? -11.611 2.392 9.714 1.00 97.19 80 GLY A N 1
ATOM 579 C CA . GLY A 1 80 ? -11.139 1.170 10.364 1.00 97.19 80 GLY A CA 1
ATOM 580 C C . GLY A 1 80 ? -10.762 0.035 9.407 1.00 97.19 80 GLY A C 1
ATOM 581 O O . GLY A 1 80 ? -11.014 -1.126 9.720 1.00 97.19 80 GLY A O 1
ATOM 582 N N . PHE A 1 81 ? -10.166 0.340 8.252 1.00 98.19 81 PHE A N 1
ATOM 583 C CA . PHE A 1 81 ? -9.547 -0.666 7.373 1.00 98.19 81 PHE A CA 1
ATOM 584 C C . PHE A 1 81 ? -8.020 -0.559 7.415 1.00 98.19 81 PHE A C 1
ATOM 586 O O . PHE A 1 81 ? -7.491 0.439 7.871 1.00 98.19 81 PHE A O 1
ATOM 593 N N . ILE A 1 82 ? -7.298 -1.566 6.929 1.00 98.50 82 ILE A N 1
ATOM 594 C CA . ILE A 1 82 ? -5.845 -1.496 6.714 1.00 98.50 82 ILE A CA 1
ATOM 595 C C . ILE A 1 82 ? -5.596 -1.060 5.269 1.00 98.50 82 ILE A C 1
ATOM 597 O O . ILE A 1 82 ? -6.101 -1.694 4.339 1.00 98.50 82 ILE A O 1
ATOM 601 N N . ALA A 1 83 ? -4.800 -0.012 5.061 1.00 98.56 83 ALA A N 1
ATOM 602 C CA . ALA A 1 83 ? -4.399 0.423 3.723 1.00 98.56 83 ALA A CA 1
ATOM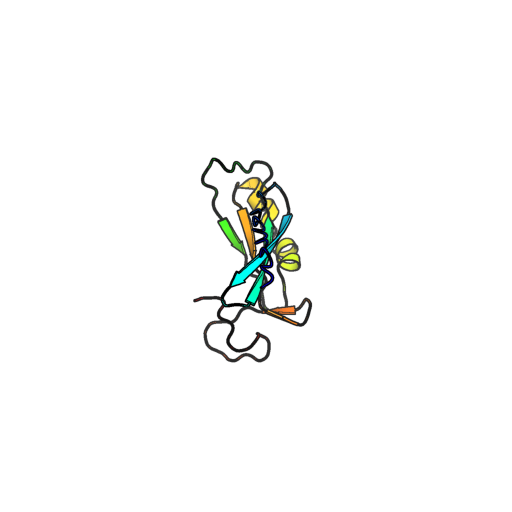 603 C C . ALA A 1 83 ? -3.028 -0.162 3.358 1.00 98.56 83 ALA A C 1
ATOM 605 O O . ALA A 1 83 ? -2.053 0.013 4.089 1.00 98.56 83 ALA A O 1
ATOM 606 N N . VAL A 1 84 ? -2.930 -0.838 2.214 1.00 98.44 84 VAL A N 1
ATOM 607 C CA . VAL A 1 84 ? -1.673 -1.405 1.705 1.00 98.44 84 VAL A CA 1
ATOM 608 C C . VAL A 1 84 ? -1.327 -0.748 0.377 1.00 98.44 84 VAL A C 1
ATOM 610 O O . VAL A 1 84 ? -1.996 -0.959 -0.629 1.00 98.44 84 VAL A O 1
ATOM 613 N N . TYR A 1 85 ? -0.253 0.029 0.365 1.00 98.31 85 TYR A N 1
ATOM 614 C CA . TYR A 1 85 ? 0.250 0.737 -0.804 1.00 98.31 85 TYR A CA 1
ATOM 615 C C . TYR A 1 85 ? 1.354 -0.090 -1.457 1.00 98.31 85 TYR A C 1
ATOM 617 O O . TYR A 1 85 ? 2.495 -0.115 -0.982 1.00 98.31 85 TYR A O 1
ATOM 625 N N . ALA A 1 86 ? 1.012 -0.794 -2.532 1.00 96.62 86 ALA A N 1
ATOM 626 C CA . ALA A 1 86 ? 1.960 -1.638 -3.247 1.00 96.62 86 ALA A CA 1
ATOM 627 C C . ALA A 1 86 ? 2.978 -0.788 -4.022 1.00 96.62 86 ALA A C 1
ATOM 629 O O . ALA A 1 86 ? 2.625 0.238 -4.606 1.00 96.62 86 ALA A O 1
ATOM 630 N N . ASN A 1 87 ? 4.237 -1.229 -4.063 1.00 95.81 87 ASN A N 1
ATOM 631 C CA . ASN A 1 87 ? 5.192 -0.751 -5.058 1.00 95.81 87 ASN A CA 1
ATOM 632 C C . ASN A 1 87 ? 5.183 -1.677 -6.274 1.00 95.81 87 ASN A C 1
ATOM 634 O O . ASN A 1 87 ? 5.242 -2.900 -6.130 1.00 95.81 87 ASN A O 1
ATOM 638 N N . GLY A 1 88 ? 5.187 -1.076 -7.462 1.00 91.88 88 GLY A N 1
ATOM 639 C CA . GLY A 1 88 ? 5.505 -1.772 -8.704 1.00 91.88 88 GLY A CA 1
ATOM 640 C C . GLY A 1 88 ? 7.007 -2.049 -8.858 1.00 91.88 88 GLY A C 1
ATOM 641 O O . GLY A 1 88 ? 7.774 -2.069 -7.892 1.00 91.88 88 GLY A O 1
ATOM 642 N N . THR A 1 89 ? 7.455 -2.225 -10.100 1.00 88.38 89 THR A N 1
ATOM 643 C CA . THR A 1 89 ? 8.879 -2.393 -10.445 1.00 88.38 89 THR A CA 1
ATOM 644 C C . THR A 1 89 ? 9.379 -1.242 -11.316 1.00 88.38 89 THR A C 1
ATOM 646 O O . THR A 1 89 ? 8.589 -0.539 -11.944 1.00 88.38 89 THR A O 1
ATOM 649 N N . GLY A 1 90 ? 10.691 -1.003 -11.333 1.00 85.69 90 GLY A N 1
ATOM 650 C CA . GLY A 1 90 ? 11.282 0.095 -12.096 1.00 85.69 90 GLY A CA 1
ATOM 651 C C . GLY A 1 90 ? 12.656 0.502 -11.573 1.00 85.69 90 GLY A C 1
ATOM 652 O O . GLY A 1 90 ? 13.324 -0.274 -10.886 1.00 85.69 90 GLY A O 1
ATOM 653 N N . LEU A 1 91 ? 13.073 1.726 -11.899 1.00 81.06 91 LEU A N 1
ATOM 654 C CA . LEU A 1 91 ? 14.382 2.266 -11.537 1.00 81.06 91 LEU A CA 1
ATOM 655 C C . LEU A 1 91 ? 14.248 3.335 -10.445 1.00 81.06 91 LEU A C 1
ATOM 657 O O . LEU A 1 91 ? 13.604 4.372 -10.627 1.00 81.06 91 LEU A O 1
ATOM 661 N N . GLY A 1 92 ? 14.910 3.108 -9.310 1.00 86.31 92 GLY A N 1
ATOM 662 C CA . GLY A 1 92 ? 14.900 4.043 -8.187 1.00 86.31 92 GLY A CA 1
ATOM 663 C C . GLY A 1 92 ? 13.480 4.305 -7.676 1.00 86.31 92 GLY A C 1
ATOM 664 O O . GLY A 1 92 ? 12.789 3.387 -7.251 1.00 86.31 92 GLY A O 1
ATOM 665 N N . ARG A 1 93 ? 13.046 5.571 -7.706 1.00 87.56 93 ARG A N 1
ATOM 666 C CA . ARG A 1 93 ? 11.724 6.001 -7.210 1.00 87.56 93 ARG A CA 1
ATOM 667 C C . ARG A 1 93 ? 10.598 5.948 -8.247 1.00 87.56 93 ARG A C 1
ATOM 669 O O . ARG A 1 93 ? 9.459 6.231 -7.883 1.00 87.56 93 ARG A O 1
ATOM 676 N N . PHE A 1 94 ? 10.923 5.664 -9.507 1.00 89.06 94 PHE A N 1
ATOM 677 C CA . PHE A 1 94 ? 9.976 5.664 -10.619 1.00 89.06 94 PHE A CA 1
ATOM 678 C C . PHE A 1 94 ? 9.563 4.227 -10.918 1.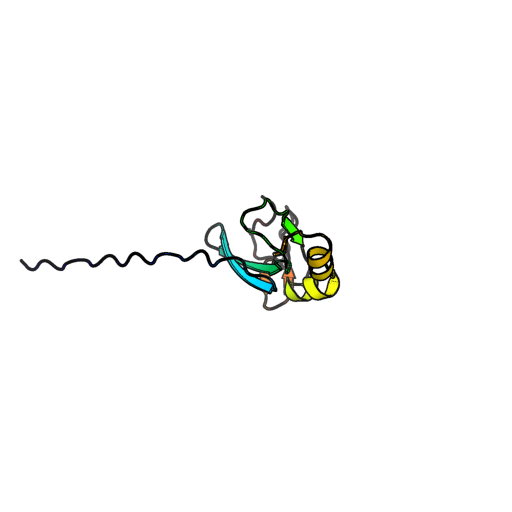00 89.06 94 PHE A C 1
ATOM 680 O O . PHE A 1 94 ? 10.323 3.476 -11.533 1.00 89.06 94 PHE A O 1
ATOM 687 N N . LEU A 1 95 ? 8.375 3.847 -10.450 1.00 90.88 95 LEU A N 1
ATOM 688 C CA . LEU A 1 95 ? 7.871 2.482 -10.559 1.00 90.88 95 LEU A CA 1
ATOM 689 C C . 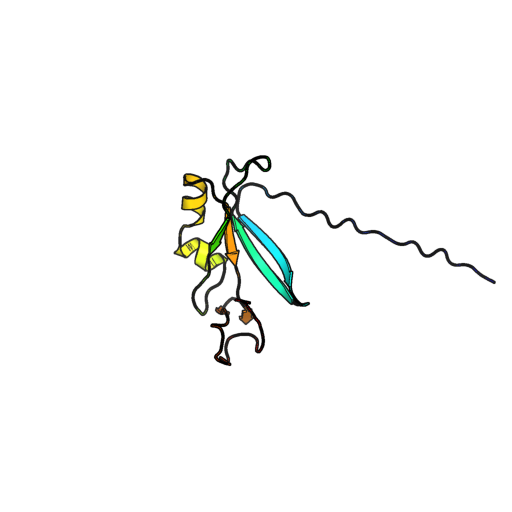LEU A 1 95 ? 6.625 2.425 -11.443 1.00 90.88 95 LEU A C 1
ATOM 691 O O . LEU A 1 95 ? 5.915 3.415 -11.640 1.00 90.88 95 LEU A O 1
ATOM 695 N N . THR A 1 96 ? 6.351 1.242 -11.978 1.00 88.44 96 THR A N 1
ATOM 696 C CA . THR A 1 96 ? 5.168 0.938 -12.787 1.00 88.44 96 THR A CA 1
ATOM 697 C C . THR A 1 96 ? 4.620 -0.440 -12.423 1.00 88.44 96 THR A C 1
ATOM 699 O O . THR A 1 96 ? 5.366 -1.292 -11.936 1.00 88.44 96 THR A O 1
ATOM 702 N N . PHE A 1 97 ? 3.327 -0.646 -12.666 1.00 86.69 97 PHE A N 1
ATOM 703 C CA . PHE A 1 97 ? 2.711 -1.973 -12.692 1.00 86.69 97 PHE A CA 1
ATOM 704 C C . PHE A 1 97 ? 2.577 -2.426 -14.142 1.00 86.69 97 PHE A C 1
ATOM 706 O O . PHE A 1 97 ? 2.281 -1.607 -15.023 1.00 86.69 97 PHE A O 1
ATOM 713 N N . ASN A 1 98 ? 2.782 -3.713 -14.397 1.00 75.62 98 ASN A N 1
ATOM 714 C CA . ASN A 1 98 ? 2.488 -4.287 -15.695 1.00 75.62 98 ASN A CA 1
ATOM 715 C C . ASN A 1 98 ? 0.957 -4.260 -15.931 1.00 75.62 98 ASN A C 1
ATOM 717 O O . ASN A 1 98 ? 0.146 -4.538 -15.057 1.00 75.62 98 ASN A O 1
ATOM 721 N N . GLY A 1 99 ? 0.529 -3.875 -17.134 1.00 63.09 99 GLY A N 1
ATOM 722 C CA . GLY A 1 99 ? -0.896 -3.777 -17.489 1.00 63.09 99 GLY A CA 1
ATOM 723 C C . GLY A 1 99 ? -1.473 -5.035 -18.147 1.00 63.09 99 GLY A C 1
ATOM 724 O O . GLY A 1 99 ? -2.418 -4.913 -18.919 1.00 63.09 99 GLY A O 1
ATOM 725 N N . GLY A 1 100 ? -0.863 -6.212 -17.953 1.00 55.31 100 GLY A N 1
ATOM 726 C CA . GLY A 1 100 ? -1.389 -7.479 -18.481 1.00 55.31 100 GLY A CA 1
ATOM 727 C C . GLY A 1 100 ? -1.336 -7.662 -20.009 1.00 55.31 100 GLY A C 1
ATOM 728 O O . GLY A 1 100 ? -2.293 -8.165 -20.588 1.00 55.31 100 GLY A O 1
ATOM 729 N N . GLY A 1 101 ? -0.241 -7.289 -20.693 1.00 49.81 101 GLY A N 1
ATOM 730 C CA . GLY A 1 101 ? -0.049 -7.747 -22.088 1.00 49.81 101 GLY A CA 1
ATOM 731 C C . GLY A 1 101 ? 0.773 -6.879 -23.041 1.00 49.81 101 GLY A C 1
ATOM 732 O O . GLY A 1 101 ? 1.020 -7.292 -24.171 1.00 49.81 101 GLY A O 1
ATOM 733 N N . ARG A 1 102 ? 1.249 -5.699 -22.629 1.00 47.28 102 ARG A N 1
ATOM 734 C CA . ARG A 1 102 ? 2.272 -4.967 -23.394 1.00 47.28 102 ARG A CA 1
ATOM 735 C C . ARG A 1 102 ? 3.641 -5.206 -22.768 1.00 47.28 102 ARG A C 1
ATOM 737 O O . ARG A 1 102 ? 3.836 -4.898 -21.597 1.00 47.28 102 ARG A O 1
ATOM 744 N N . LYS A 1 103 ? 4.605 -5.694 -23.560 1.00 50.34 103 LYS A N 1
ATOM 745 C CA . LYS A 1 103 ? 6.034 -5.523 -23.257 1.00 50.34 103 LYS A CA 1
ATOM 746 C C . LYS A 1 103 ? 6.337 -4.020 -23.326 1.00 50.34 103 LYS A C 1
ATOM 748 O O . LYS A 1 103 ? 6.695 -3.513 -24.381 1.00 50.34 103 LYS A O 1
ATOM 753 N N . GLY A 1 104 ? 6.063 -3.292 -22.249 1.00 45.72 104 GLY A N 1
ATOM 754 C CA . GLY A 1 104 ? 6.439 -1.890 -22.096 1.00 45.72 104 GLY A CA 1
ATOM 755 C C . GLY A 1 104 ? 7.832 -1.802 -21.485 1.00 45.72 104 GLY A C 1
ATOM 756 O O . GLY A 1 104 ? 8.109 -2.476 -20.499 1.00 45.72 104 GLY A O 1
ATOM 757 N N . GLU A 1 105 ? 8.695 -0.971 -22.064 1.00 49.56 105 GLU A N 1
ATOM 758 C CA . GLU A 1 105 ? 10.119 -0.810 -21.719 1.00 49.56 105 GLU A CA 1
ATOM 759 C C . GLU A 1 105 ? 10.389 -0.300 -20.286 1.00 49.56 105 GLU A C 1
ATOM 761 O O . GLU A 1 105 ? 11.539 -0.213 -19.865 1.00 49.56 105 GLU A O 1
ATOM 766 N N . THR A 1 106 ? 9.348 0.042 -19.522 1.00 49.84 106 THR A N 1
ATOM 767 C CA . THR A 1 106 ? 9.452 0.728 -18.222 1.00 49.84 106 THR A CA 1
ATOM 768 C C . THR A 1 106 ? 9.109 -0.142 -17.010 1.00 49.84 106 THR A C 1
ATOM 770 O O . THR A 1 106 ? 9.357 0.274 -15.876 1.00 49.84 106 THR A O 1
ATOM 773 N N . SER A 1 107 ? 8.590 -1.353 -17.226 1.00 55.16 107 SER A N 1
ATOM 774 C CA . SER A 1 107 ? 8.402 -2.377 -16.189 1.00 55.16 107 SER A CA 1
ATOM 775 C C . SER A 1 107 ? 9.487 -3.441 -16.346 1.00 55.16 107 SER A C 1
ATOM 777 O O . SER A 1 107 ? 9.932 -3.710 -17.465 1.00 55.16 107 SER A O 1
ATOM 779 N N . ALA A 1 108 ? 9.927 -4.080 -15.257 1.00 58.56 108 ALA A N 1
ATOM 780 C CA . ALA A 1 108 ? 10.846 -5.207 -15.400 1.00 58.56 108 ALA A CA 1
ATOM 781 C C . ALA A 1 108 ? 10.169 -6.296 -16.257 1.00 58.56 108 ALA A C 1
ATOM 783 O O . ALA A 1 108 ? 9.082 -6.772 -15.929 1.00 58.56 108 ALA A O 1
ATOM 784 N N . ALA A 1 109 ? 10.781 -6.641 -17.393 1.00 59.66 109 ALA A N 1
ATOM 785 C CA . ALA A 1 109 ? 10.176 -7.537 -18.371 1.00 59.66 109 ALA A CA 1
ATOM 786 C C . ALA A 1 109 ? 9.799 -8.889 -17.735 1.00 59.66 109 ALA A C 1
ATOM 788 O O . ALA A 1 109 ? 10.605 -9.491 -17.028 1.00 59.66 109 ALA A O 1
ATOM 789 N N . GLY A 1 110 ? 8.578 -9.366 -18.005 1.00 64.56 110 GLY A N 1
ATOM 790 C CA . GLY A 1 110 ? 8.088 -10.666 -17.526 1.00 64.56 110 GLY A CA 1
ATOM 791 C C . GLY A 1 110 ? 7.627 -10.695 -16.067 1.00 64.56 110 GLY A C 1
ATOM 792 O O . GLY A 1 110 ? 7.351 -11.770 -15.552 1.00 64.56 110 GLY A O 1
ATOM 793 N N . VAL A 1 111 ? 7.546 -9.543 -15.399 1.00 69.62 111 VAL A N 1
ATOM 794 C CA . VAL A 1 111 ? 6.890 -9.435 -14.095 1.00 69.62 111 VAL A CA 1
ATOM 795 C C . VAL A 1 111 ? 5.381 -9.574 -14.268 1.00 69.62 111 VAL A C 1
ATOM 797 O O . VAL A 1 111 ? 4.822 -8.872 -15.109 1.00 69.62 111 VAL A O 1
ATOM 800 N N . ASP A 1 112 ? 4.755 -10.451 -13.480 1.00 70.25 112 ASP A N 1
ATOM 801 C CA . ASP A 1 112 ? 3.306 -10.501 -13.278 1.00 70.25 112 ASP A CA 1
ATOM 802 C C . ASP A 1 112 ? 2.934 -9.690 -12.026 1.00 70.25 112 ASP A C 1
ATOM 804 O O . ASP A 1 112 ? 3.507 -9.910 -10.952 1.00 70.25 112 ASP A O 1
ATOM 808 N N . ASP A 1 113 ? 2.059 -8.694 -12.174 1.00 68.31 113 ASP A N 1
ATOM 809 C CA . ASP A 1 113 ? 1.485 -7.926 -11.065 1.00 68.31 113 ASP A CA 1
ATOM 810 C C . ASP A 1 113 ? -0.037 -8.159 -10.927 1.00 68.31 113 ASP A C 1
ATOM 812 O O . ASP A 1 113 ? -0.642 -7.572 -10.028 1.00 68.31 113 ASP A O 1
ATOM 816 N N . VAL A 1 114 ? -0.671 -8.978 -11.789 1.00 63.53 114 VAL A N 1
ATOM 817 C CA . VAL A 1 114 ? -2.144 -9.142 -11.826 1.00 63.53 114 VAL A CA 1
ATOM 818 C C . VAL A 1 114 ? -2.616 -10.603 -11.922 1.00 63.53 114 VAL A C 1
ATOM 820 O O . VAL A 1 114 ? -3.822 -10.833 -11.852 1.00 63.53 114 VAL A O 1
ATOM 823 N N . ASN A 1 115 ? -1.723 -11.588 -12.034 1.00 49.31 115 ASN A N 1
ATOM 824 C CA . ASN A 1 115 ? -2.062 -13.016 -12.022 1.00 49.31 115 ASN A CA 1
ATOM 825 C C . ASN A 1 115 ? -1.053 -13.862 -11.240 1.00 49.31 115 ASN A C 1
ATOM 827 O O . ASN A 1 115 ? 0.149 -13.520 -11.229 1.00 49.31 115 ASN A O 1
#